Protein AF-A0A1E5W4N5-F1 (afdb_monomer_lite)

Secondary structure (DSSP, 8-state):
---GGG--HHHHTT-----HHHHHHHHHHHHHHHHHSS-S---SSHHHHHHHHHHHHHHHHHHTTHHHHHSGGGTT-----HHHHHHHHHHHS--TTSS-HHHHHHHHHHHHHHHTTS------------PPP-------

pLDDT: mean 70.31, std 17.08, range [33.72, 89.31]

Organism: NCBI:txid888268

Sequence (140 aa):
MGTLLYRSPEQLVGRRDYRPGVDIWALGCVMAELLTGQFMFDEETEDDMLTKVMDLRHAVSEKGLQAFDEWPTFQGLPELSPGAREVLARLLAIQPQALPSIILARRWGELKHGRQGGRWRAGRRASSSTARPVLEQRRW

InterPro domains:
  IPR000719 Protein kinase domain [PF00069] (2-101)
  IPR000719 Protein kinase domain [PS50011] (1-116)
  IPR011009 Protein kinase-like domain superfamily [SSF56112] (2-102)
  IPR050108 Cyclin-dependent kinase [PTHR24056] (2-97)

Radius of gyration: 17.84 Å; chains: 1; bounding box: 64×38×36 Å

Structure (mmCIF, N/CA/C/O backbone):
data_AF-A0A1E5W4N5-F1
#
_entry.id   AF-A0A1E5W4N5-F1
#
loop_
_atom_site.group_PDB
_atom_site.id
_atom_site.type_symbol
_atom_site.label_atom_id
_atom_site.label_alt_id
_atom_site.label_comp_id
_atom_site.label_asym_id
_atom_site.label_entity_id
_atom_site.label_seq_id
_atom_site.pdbx_PDB_ins_code
_atom_site.Cartn_x
_atom_site.Cartn_y
_atom_site.Cartn_z
_atom_site.occupancy
_atom_site.B_iso_or_equiv
_atom_site.auth_seq_id
_atom_site.auth_comp_id
_atom_site.auth_asym_id
_atom_site.auth_atom_id
_atom_site.pdbx_PDB_model_num
ATOM 1 N N . MET A 1 1 ? -1.902 1.233 -21.739 1.00 38.59 1 MET A N 1
ATOM 2 C CA . MET A 1 1 ? -2.939 1.923 -20.948 1.00 38.59 1 MET A CA 1
ATOM 3 C C . MET A 1 1 ? -3.350 0.989 -19.828 1.00 38.59 1 MET A C 1
ATOM 5 O O . MET A 1 1 ? -3.922 -0.052 -20.105 1.00 38.59 1 MET A O 1
ATOM 9 N N . GLY A 1 2 ? -2.947 1.293 -18.601 1.00 53.31 2 GLY A N 1
ATOM 10 C CA . GLY A 1 2 ? -3.283 0.524 -17.406 1.00 53.31 2 GLY A CA 1
ATOM 11 C C . GLY A 1 2 ? -3.063 1.430 -16.206 1.00 53.31 2 GLY A C 1
ATOM 12 O O . GLY A 1 2 ? -2.025 2.095 -16.151 1.00 53.31 2 GLY A O 1
ATOM 13 N N . THR A 1 3 ? -4.056 1.508 -15.324 1.00 68.81 3 THR A N 1
ATOM 14 C CA . THR A 1 3 ? -4.105 2.427 -14.182 1.00 68.81 3 THR A CA 1
ATOM 15 C C . THR A 1 3 ? -2.877 2.228 -13.295 1.00 68.81 3 THR A C 1
ATOM 17 O O . THR A 1 3 ? -2.700 1.167 -12.700 1.00 68.81 3 THR A O 1
ATOM 20 N N . LEU A 1 4 ? -1.997 3.233 -13.253 1.00 81.31 4 LEU A N 1
ATOM 21 C CA . LEU A 1 4 ? -0.709 3.190 -12.549 1.00 81.31 4 LEU A CA 1
ATOM 22 C C . LEU A 1 4 ? -0.866 2.885 -11.048 1.00 81.31 4 LEU A C 1
ATOM 24 O O . LEU A 1 4 ? -0.017 2.221 -10.459 1.00 81.31 4 LEU A O 1
ATOM 28 N N . LEU A 1 5 ? -1.993 3.311 -10.478 1.00 83.69 5 LEU A N 1
ATOM 29 C CA . LEU A 1 5 ? -2.301 3.338 -9.047 1.00 83.69 5 LEU A CA 1
ATOM 30 C C . LEU A 1 5 ? -2.325 1.956 -8.372 1.00 83.69 5 LEU A C 1
ATOM 32 O O . LEU A 1 5 ? -2.162 1.861 -7.160 1.00 83.69 5 LEU A O 1
ATOM 36 N N . TYR A 1 6 ? -2.496 0.882 -9.147 1.00 85.62 6 TYR A N 1
ATOM 37 C CA . TYR A 1 6 ? -2.560 -0.492 -8.631 1.00 85.62 6 TYR A CA 1
ATOM 38 C C . TYR A 1 6 ? -1.326 -1.327 -8.986 1.00 85.62 6 TYR A C 1
ATOM 40 O O . TYR A 1 6 ? -1.289 -2.521 -8.690 1.00 85.62 6 TYR A O 1
ATOM 48 N N . ARG A 1 7 ? -0.316 -0.732 -9.639 1.00 85.75 7 ARG A N 1
ATOM 49 C CA . ARG A 1 7 ? 0.893 -1.473 -10.008 1.00 85.75 7 ARG A CA 1
ATOM 50 C C . ARG A 1 7 ? 1.725 -1.794 -8.785 1.00 85.75 7 ARG A C 1
ATOM 52 O O . ARG A 1 7 ? 1.990 -0.930 -7.949 1.00 85.75 7 ARG A O 1
ATOM 59 N N . SER A 1 8 ? 2.184 -3.033 -8.737 1.00 85.19 8 SER A N 1
ATOM 60 C CA . SER A 1 8 ? 3.082 -3.486 -7.692 1.00 85.19 8 SER A CA 1
ATOM 61 C C . SER A 1 8 ? 4.491 -2.899 -7.865 1.00 85.19 8 SER A C 1
ATOM 63 O O . SER A 1 8 ? 4.893 -2.534 -8.977 1.00 85.19 8 SER A O 1
ATOM 65 N N . PRO A 1 9 ? 5.279 -2.791 -6.782 1.00 82.00 9 PRO A N 1
ATOM 66 C CA . PRO A 1 9 ? 6.637 -2.250 -6.836 1.00 82.00 9 PRO A CA 1
ATOM 67 C C . PRO A 1 9 ? 7.535 -2.972 -7.844 1.00 82.00 9 PRO A C 1
ATOM 69 O O . PRO A 1 9 ? 8.346 -2.336 -8.510 1.00 82.00 9 PRO A O 1
ATOM 72 N N . GLU A 1 10 ? 7.390 -4.283 -8.018 1.00 79.62 10 GLU A N 1
ATOM 73 C CA . GLU A 1 10 ? 8.126 -5.036 -9.032 1.00 79.62 10 GLU A CA 1
ATOM 74 C C . GLU A 1 10 ? 7.736 -4.640 -10.464 1.00 79.62 10 GLU A C 1
ATOM 76 O O . GLU A 1 10 ? 8.622 -4.493 -11.312 1.00 79.62 10 GLU A O 1
ATOM 81 N N . GLN A 1 11 ? 6.450 -4.376 -10.726 1.00 82.88 11 GLN A N 1
ATOM 82 C CA . GLN A 1 11 ? 5.992 -3.862 -12.019 1.00 82.88 11 GLN A CA 1
ATOM 83 C C . GLN A 1 11 ? 6.533 -2.452 -12.279 1.00 82.88 11 GLN A C 1
ATOM 85 O O . GLN A 1 11 ? 6.961 -2.164 -13.396 1.00 82.88 11 GLN A O 1
ATOM 90 N N . LEU A 1 12 ? 6.577 -1.595 -11.252 1.00 82.12 12 LEU A N 1
ATOM 91 C CA . LEU A 1 12 ? 7.156 -0.245 -11.336 1.00 82.12 12 LEU A CA 1
ATOM 92 C C . LEU A 1 12 ? 8.668 -0.285 -11.605 1.00 82.12 12 LEU A C 1
ATOM 94 O O . LEU A 1 12 ? 9.201 0.564 -12.316 1.00 82.12 12 LEU A O 1
ATOM 98 N N . VAL A 1 13 ? 9.364 -1.312 -11.107 1.00 79.50 13 VAL A N 1
ATOM 99 C CA . VAL A 1 13 ? 10.790 -1.554 -11.384 1.00 79.50 13 VAL A CA 1
ATOM 100 C C . VAL A 1 13 ? 11.036 -2.087 -12.812 1.00 79.50 13 VAL A C 1
ATOM 102 O O . VAL A 1 13 ? 12.178 -2.108 -13.267 1.00 79.50 13 VAL A O 1
ATOM 105 N N . GLY A 1 14 ? 9.984 -2.436 -13.560 1.00 77.19 14 GLY A N 1
ATOM 106 C CA . GLY A 1 14 ? 10.065 -2.894 -14.953 1.00 77.19 14 GLY A CA 1
ATOM 107 C C . GLY A 1 14 ? 10.125 -4.414 -15.109 1.00 77.19 14 GLY A C 1
ATOM 108 O O . GLY A 1 14 ? 10.406 -4.919 -16.200 1.00 77.19 14 GLY A O 1
ATOM 109 N N . ARG A 1 15 ? 9.856 -5.167 -14.037 1.00 74.06 15 ARG A N 1
ATOM 110 C CA . ARG A 1 15 ? 9.732 -6.620 -14.115 1.00 74.06 15 ARG A CA 1
ATOM 111 C C . ARG A 1 15 ? 8.426 -7.018 -14.790 1.00 74.06 15 ARG A C 1
ATOM 113 O O . ARG A 1 15 ? 7.373 -6.440 -14.540 1.00 74.06 15 ARG A O 1
ATOM 120 N N . ARG A 1 16 ? 8.514 -8.032 -15.649 1.00 69.00 16 ARG A N 1
ATOM 121 C CA . ARG A 1 16 ? 7.368 -8.611 -16.365 1.00 69.00 16 ARG A CA 1
ATOM 122 C C . ARG A 1 16 ? 6.994 -9.999 -15.853 1.00 69.00 16 ARG A C 1
ATOM 124 O O . ARG A 1 16 ? 6.053 -10.590 -16.374 1.00 69.00 16 ARG A O 1
ATOM 131 N N . ASP A 1 17 ? 7.720 -10.531 -14.868 1.00 70.12 17 ASP A N 1
ATOM 132 C CA . ASP A 1 17 ? 7.360 -11.793 -14.236 1.00 70.12 17 ASP A CA 1
ATOM 133 C C . ASP A 1 17 ? 6.129 -11.600 -13.352 1.00 70.12 17 ASP A C 1
ATOM 135 O O . ASP A 1 17 ? 6.194 -11.037 -12.262 1.00 70.12 17 ASP A O 1
ATOM 139 N N . TYR A 1 18 ? 4.987 -12.067 -13.857 1.00 67.56 18 TYR A N 1
ATOM 140 C CA . TYR A 1 18 ? 3.747 -12.085 -13.102 1.00 67.56 18 TYR A CA 1
ATOM 141 C C . TYR A 1 18 ? 3.864 -13.099 -11.968 1.00 67.56 18 TYR A C 1
ATOM 143 O O . TYR A 1 18 ? 4.192 -14.268 -12.186 1.00 67.56 18 TYR A O 1
ATOM 151 N N . ARG A 1 19 ? 3.609 -12.646 -10.746 1.00 76.12 19 ARG A N 1
ATOM 152 C CA . ARG A 1 19 ? 3.613 -13.475 -9.542 1.00 76.12 19 ARG A CA 1
ATOM 153 C C . ARG A 1 19 ? 2.330 -13.210 -8.762 1.00 76.12 19 ARG A C 1
ATOM 155 O O . ARG A 1 19 ? 1.842 -12.085 -8.818 1.00 76.12 19 ARG A O 1
ATOM 162 N N . PRO A 1 20 ? 1.847 -14.169 -7.951 1.00 78.88 20 PRO A N 1
ATOM 163 C CA . PRO A 1 20 ? 0.667 -13.957 -7.107 1.00 78.88 20 PRO A CA 1
ATOM 164 C C . PRO A 1 20 ? 0.758 -12.717 -6.199 1.00 78.88 20 PRO A C 1
ATOM 166 O O . PRO A 1 20 ? -0.256 -12.141 -5.827 1.00 78.88 20 PRO A O 1
ATOM 169 N N . GLY A 1 21 ? 1.976 -12.273 -5.860 1.00 78.31 21 GLY A N 1
ATOM 170 C CA . GLY A 1 21 ? 2.206 -11.046 -5.091 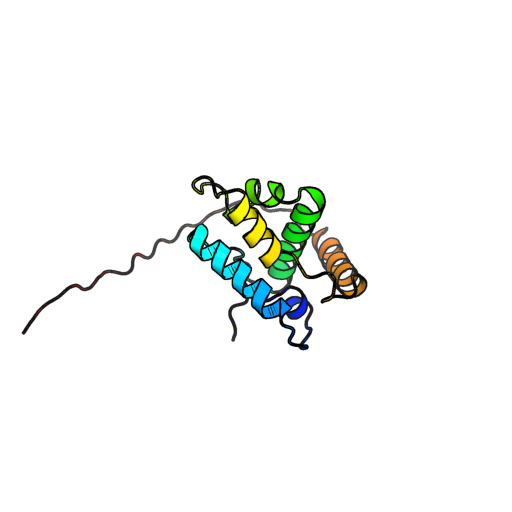1.00 78.31 21 GLY A CA 1
ATOM 171 C C . GLY A 1 21 ? 1.706 -9.766 -5.772 1.00 78.31 21 GLY A C 1
ATOM 172 O O . GLY A 1 21 ? 1.295 -8.849 -5.068 1.00 78.31 21 GLY A O 1
ATOM 173 N N . VAL A 1 22 ? 1.673 -9.728 -7.110 1.00 83.19 22 VAL A N 1
ATOM 174 C CA . VAL A 1 22 ? 1.156 -8.588 -7.885 1.00 83.19 22 VAL A CA 1
ATOM 175 C C . VAL A 1 22 ? -0.336 -8.391 -7.601 1.00 83.19 22 VAL A C 1
ATOM 177 O O . VAL A 1 22 ? -0.771 -7.279 -7.309 1.00 83.19 22 VAL A O 1
ATOM 180 N N . ASP A 1 23 ? -1.107 -9.483 -7.619 1.00 85.31 23 ASP A N 1
ATOM 181 C CA . ASP A 1 23 ? -2.548 -9.463 -7.343 1.00 85.31 23 ASP A CA 1
ATOM 182 C C . ASP A 1 23 ? -2.842 -9.111 -5.883 1.00 85.31 23 ASP A C 1
ATOM 184 O O . ASP A 1 23 ? -3.766 -8.354 -5.599 1.00 85.31 23 ASP A O 1
ATOM 188 N N . ILE A 1 24 ? -2.038 -9.631 -4.948 1.00 85.62 24 ILE A N 1
ATOM 189 C CA . ILE A 1 24 ? -2.171 -9.344 -3.511 1.00 85.62 24 ILE A CA 1
ATOM 190 C C . ILE A 1 24 ? -1.939 -7.854 -3.231 1.00 85.62 24 ILE A C 1
ATOM 192 O O . ILE A 1 24 ? -2.699 -7.247 -2.476 1.00 85.62 24 ILE A O 1
ATOM 196 N N . TRP A 1 25 ? -0.935 -7.257 -3.878 1.00 86.81 25 TRP A N 1
ATOM 197 C CA . TRP A 1 25 ? -0.667 -5.825 -3.787 1.00 86.81 25 TRP A CA 1
ATOM 198 C C . TRP A 1 25 ? -1.832 -4.992 -4.332 1.00 86.81 25 TRP A C 1
ATOM 200 O O . TRP A 1 25 ? -2.322 -4.082 -3.656 1.00 86.81 25 TRP A O 1
ATOM 210 N N . ALA A 1 26 ? -2.297 -5.316 -5.543 1.00 87.50 26 ALA A N 1
ATOM 211 C CA . ALA A 1 26 ? -3.413 -4.617 -6.171 1.00 87.50 26 ALA A CA 1
ATOM 212 C C . ALA A 1 26 ? -4.683 -4.719 -5.311 1.00 87.50 26 ALA A C 1
ATOM 214 O O . ALA A 1 26 ? -5.368 -3.720 -5.092 1.00 87.50 26 ALA A O 1
ATOM 215 N N . LEU A 1 27 ? -4.947 -5.899 -4.743 1.00 88.50 27 LEU A N 1
ATOM 216 C CA . LEU A 1 27 ? -6.040 -6.125 -3.805 1.00 88.50 27 LEU A CA 1
ATOM 217 C C . LEU A 1 27 ? -5.900 -5.263 -2.542 1.00 88.50 27 LEU A C 1
ATOM 219 O O . LEU A 1 27 ? -6.884 -4.671 -2.111 1.00 88.50 27 LEU A O 1
ATOM 223 N N . GLY A 1 28 ? -4.699 -5.145 -1.969 1.00 88.50 28 GLY A N 1
ATOM 224 C CA . GLY A 1 28 ? -4.438 -4.262 -0.828 1.00 88.50 28 GLY A CA 1
ATOM 225 C C . GLY A 1 28 ? -4.744 -2.793 -1.133 1.00 88.50 28 GLY A C 1
ATOM 226 O O . GLY A 1 28 ? -5.364 -2.113 -0.317 1.00 88.50 28 GLY A O 1
ATOM 227 N N . CYS A 1 29 ? -4.381 -2.320 -2.328 1.00 88.25 29 CYS A N 1
ATOM 228 C CA . CYS A 1 29 ? -4.690 -0.961 -2.778 1.00 88.25 29 CYS A CA 1
ATOM 229 C C . CYS A 1 29 ? -6.203 -0.739 -2.928 1.00 88.25 29 CYS A C 1
ATOM 231 O O . CYS A 1 29 ? -6.719 0.271 -2.455 1.00 88.25 29 CYS A O 1
ATOM 233 N N . VAL A 1 30 ? -6.922 -1.701 -3.518 1.00 89.31 30 VAL A N 1
ATOM 234 C CA . VAL A 1 30 ? -8.389 -1.650 -3.643 1.00 89.31 30 VAL A CA 1
ATOM 235 C C . VAL A 1 30 ? -9.061 -1.685 -2.271 1.00 89.31 30 VAL A C 1
ATOM 237 O O . VAL A 1 30 ? -9.981 -0.915 -2.024 1.00 89.31 30 VAL A O 1
ATOM 240 N N . MET A 1 31 ? -8.607 -2.538 -1.349 1.00 87.81 31 MET A N 1
ATOM 241 C CA . MET A 1 31 ? -9.159 -2.573 0.008 1.00 87.81 31 MET A CA 1
ATOM 242 C C . MET A 1 31 ? -8.938 -1.253 0.746 1.00 87.81 31 MET A C 1
ATOM 244 O O . MET A 1 31 ? -9.856 -0.776 1.407 1.00 87.81 31 MET A O 1
ATOM 248 N N . ALA A 1 32 ? -7.754 -0.646 0.618 1.00 85.25 32 ALA A N 1
ATOM 249 C CA . ALA A 1 32 ? -7.489 0.671 1.187 1.00 85.25 32 ALA A CA 1
ATOM 250 C C . ALA A 1 32 ? -8.462 1.717 0.626 1.00 85.25 32 ALA A C 1
ATOM 252 O O . ALA A 1 32 ? -9.083 2.431 1.403 1.00 85.25 32 ALA A O 1
ATOM 253 N N . GLU A 1 33 ? -8.660 1.742 -0.693 1.00 87.81 33 GLU A N 1
ATOM 254 C CA . GLU A 1 33 ? -9.586 2.661 -1.362 1.00 87.81 33 GLU A CA 1
ATOM 255 C C . GLU A 1 33 ? -11.046 2.448 -0.944 1.00 87.81 33 GLU A C 1
ATOM 257 O O . GLU A 1 33 ? -11.772 3.412 -0.720 1.00 87.81 33 GLU A O 1
ATOM 262 N N . LEU A 1 34 ? -11.484 1.199 -0.778 1.00 86.88 34 LEU A N 1
ATOM 263 C CA . LEU A 1 34 ? -12.835 0.891 -0.303 1.00 86.88 34 LEU A CA 1
ATOM 264 C C . LEU A 1 34 ? -13.066 1.356 1.137 1.00 86.88 34 LEU A C 1
ATOM 266 O O . LEU A 1 34 ? -14.182 1.736 1.486 1.00 86.88 34 LEU A O 1
ATOM 270 N N . LEU A 1 35 ? -12.027 1.312 1.972 1.00 82.19 35 LEU A N 1
ATOM 271 C CA . LEU A 1 35 ? -12.104 1.767 3.355 1.00 82.19 35 LEU A CA 1
ATOM 272 C C . LEU A 1 35 ? -12.102 3.294 3.440 1.00 82.19 35 LEU A C 1
ATOM 274 O O . LEU A 1 35 ? -12.896 3.846 4.191 1.00 82.19 35 LEU A O 1
ATOM 278 N N . THR A 1 36 ? -11.236 3.962 2.674 1.00 82.25 36 THR A N 1
ATOM 279 C CA . THR A 1 36 ? -10.987 5.416 2.729 1.0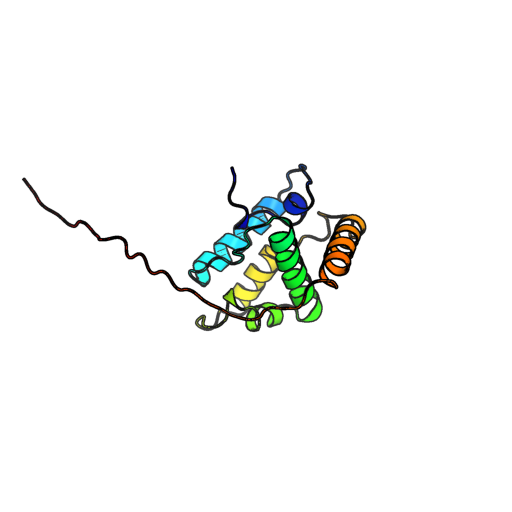0 82.25 36 THR A CA 1
ATOM 280 C C . THR A 1 36 ? -11.909 6.232 1.827 1.00 82.25 36 THR A C 1
ATOM 282 O O . THR A 1 36 ? -12.095 7.426 2.055 1.00 82.25 36 THR A O 1
ATOM 285 N N . GLY A 1 37 ? -12.468 5.618 0.783 1.00 84.06 37 GLY A N 1
ATOM 286 C CA . GLY A 1 37 ? -13.119 6.320 -0.322 1.00 84.06 37 GLY A CA 1
ATOM 287 C C . GLY A 1 37 ? -12.154 7.174 -1.155 1.00 84.06 37 GLY A C 1
ATOM 288 O O . GLY A 1 37 ? -12.607 8.012 -1.935 1.00 84.06 37 GLY A O 1
ATOM 289 N N . GLN A 1 38 ? -10.839 7.012 -0.968 1.00 83.38 38 GLN A N 1
ATOM 290 C CA . GLN A 1 38 ? -9.790 7.780 -1.637 1.00 83.38 38 GLN A CA 1
ATOM 291 C C . GLN A 1 38 ? -8.701 6.855 -2.175 1.00 83.38 38 GLN A C 1
ATOM 293 O O . GLN A 1 38 ? -8.373 5.839 -1.562 1.00 83.38 38 GLN A O 1
ATOM 298 N N . PHE A 1 39 ? -8.082 7.231 -3.293 1.00 85.19 39 PHE A N 1
ATOM 299 C CA . PHE A 1 39 ? -6.970 6.460 -3.836 1.00 85.19 39 PHE A CA 1
ATOM 300 C C . PHE A 1 39 ? -5.816 6.360 -2.829 1.00 85.19 39 PHE A C 1
ATOM 302 O O . PHE A 1 39 ? -5.386 7.354 -2.244 1.00 85.19 39 PHE A O 1
ATOM 309 N N . MET A 1 40 ? -5.302 5.140 -2.639 1.00 83.62 40 MET A N 1
ATOM 310 C CA . MET A 1 40 ? -4.159 4.874 -1.755 1.00 83.62 40 MET A CA 1
ATOM 311 C C . MET A 1 40 ? -2.898 5.611 -2.218 1.00 83.62 40 MET A C 1
ATOM 313 O O . MET A 1 40 ? -2.147 6.154 -1.405 1.00 83.62 40 MET A O 1
ATOM 317 N N . PHE A 1 41 ? -2.703 5.639 -3.532 1.00 86.50 41 PHE A N 1
ATOM 318 C CA . PHE A 1 41 ? -1.657 6.370 -4.223 1.00 86.50 41 PHE A CA 1
ATOM 319 C C . PHE A 1 41 ? -2.304 7.103 -5.394 1.00 86.50 41 PHE A C 1
ATOM 321 O O . PHE A 1 41 ? -3.150 6.521 -6.068 1.00 86.50 41 PHE A O 1
ATOM 328 N N . ASP A 1 42 ? -1.903 8.348 -5.630 1.00 85.06 42 ASP A N 1
ATOM 329 C CA . ASP A 1 42 ? -2.414 9.199 -6.711 1.00 85.06 42 ASP A CA 1
ATOM 330 C C . ASP A 1 42 ? -1.246 9.975 -7.326 1.00 85.06 42 ASP A C 1
ATOM 332 O O . ASP A 1 42 ? -1.137 11.193 -7.218 1.00 85.06 42 ASP A O 1
ATOM 336 N N . GLU A 1 43 ? -0.281 9.223 -7.856 1.00 88.38 43 GLU A N 1
ATOM 337 C CA . GLU A 1 43 ? 0.937 9.776 -8.443 1.00 88.38 43 GLU A CA 1
ATOM 338 C C . GLU A 1 43 ? 0.851 9.726 -9.973 1.00 88.38 43 GLU A C 1
ATOM 340 O O . GLU A 1 43 ? 0.366 8.751 -10.550 1.00 88.38 43 GLU A O 1
ATOM 345 N N . GLU A 1 44 ? 1.340 10.772 -10.643 1.00 84.12 44 GLU A N 1
ATOM 346 C CA . GLU A 1 44 ? 1.253 10.899 -12.106 1.00 84.12 44 GLU A CA 1
ATOM 347 C C . GLU A 1 44 ? 2.347 10.108 -12.841 1.00 84.12 44 GLU A C 1
ATOM 349 O O . GLU A 1 44 ? 2.164 9.713 -13.997 1.00 84.12 44 GLU A O 1
ATOM 354 N N . THR A 1 45 ? 3.490 9.861 -12.186 1.00 87.38 45 THR A N 1
ATOM 355 C CA . THR A 1 45 ? 4.659 9.209 -12.794 1.00 87.38 45 THR A CA 1
ATOM 356 C C . THR A 1 45 ? 4.997 7.876 -12.127 1.00 87.38 45 THR A C 1
ATOM 358 O O . THR A 1 45 ? 4.773 7.673 -10.933 1.00 87.38 45 THR A O 1
ATOM 361 N N . GLU A 1 46 ? 5.576 6.944 -12.894 1.00 86.12 46 GLU A N 1
ATOM 362 C CA . GLU A 1 46 ? 6.026 5.642 -12.371 1.00 86.12 46 GLU A CA 1
ATOM 363 C C . GLU A 1 46 ? 7.080 5.784 -11.263 1.00 86.12 46 GLU A C 1
ATOM 365 O O . GLU A 1 46 ? 7.101 4.983 -10.328 1.00 86.12 46 GLU A O 1
ATOM 370 N N . ASP A 1 47 ? 7.933 6.805 -11.348 1.00 85.38 47 ASP A N 1
ATOM 371 C CA . ASP A 1 47 ? 8.994 7.059 -10.373 1.00 85.38 47 ASP A CA 1
ATOM 372 C C . ASP A 1 47 ? 8.457 7.670 -9.072 1.00 85.38 47 ASP A C 1
ATOM 374 O O . ASP A 1 47 ? 8.910 7.303 -7.980 1.00 85.38 47 ASP A O 1
ATOM 378 N N . ASP A 1 48 ? 7.459 8.552 -9.159 1.00 87.31 48 ASP A N 1
ATOM 379 C CA . ASP A 1 48 ? 6.769 9.092 -7.983 1.00 87.31 48 ASP A CA 1
ATOM 380 C C . ASP A 1 48 ? 5.948 8.004 -7.289 1.00 87.31 48 ASP A C 1
ATOM 382 O O . ASP A 1 48 ? 6.045 7.832 -6.071 1.00 87.31 48 ASP A O 1
ATOM 386 N N . MET A 1 49 ? 5.254 7.175 -8.073 1.00 87.19 49 MET A N 1
ATOM 387 C CA . MET A 1 49 ? 4.549 5.996 -7.578 1.00 87.19 49 MET A CA 1
ATOM 388 C C . MET A 1 49 ? 5.509 5.042 -6.857 1.00 87.19 49 MET A C 1
ATOM 390 O O . MET A 1 49 ? 5.268 4.659 -5.711 1.00 87.19 49 MET A O 1
ATOM 394 N N . LEU A 1 50 ? 6.646 4.703 -7.481 1.00 86.12 50 LEU A N 1
ATOM 395 C CA . LEU A 1 50 ? 7.667 3.856 -6.862 1.00 86.12 50 LEU A CA 1
ATOM 396 C C . LEU A 1 50 ? 8.174 4.477 -5.560 1.00 86.12 50 LEU A C 1
ATOM 398 O O . LEU A 1 50 ? 8.386 3.767 -4.580 1.00 86.12 50 LEU A O 1
ATOM 402 N N . THR A 1 51 ? 8.323 5.799 -5.523 1.00 86.50 51 THR A N 1
ATOM 403 C CA . THR A 1 51 ? 8.744 6.500 -4.314 1.00 86.50 51 THR A CA 1
ATOM 404 C C . THR A 1 51 ? 7.741 6.348 -3.188 1.00 86.50 51 THR A C 1
ATOM 406 O O . THR A 1 51 ? 8.126 5.953 -2.090 1.00 86.50 51 THR A O 1
ATOM 409 N N . LYS A 1 52 ? 6.457 6.596 -3.448 1.00 86.56 52 LYS A N 1
ATOM 410 C CA . LYS A 1 52 ? 5.416 6.452 -2.426 1.00 86.56 52 LYS A CA 1
ATOM 411 C C . LYS A 1 52 ? 5.296 5.039 -1.895 1.00 86.56 52 LYS A C 1
ATOM 413 O O . LYS A 1 52 ? 5.166 4.849 -0.687 1.00 86.56 52 LYS A O 1
ATOM 418 N N . VAL A 1 53 ? 5.383 4.054 -2.781 1.00 86.38 53 VAL A N 1
ATOM 419 C CA . VAL A 1 53 ? 5.372 2.641 -2.401 1.00 86.38 53 VAL A CA 1
ATOM 420 C C . VAL A 1 53 ? 6.562 2.305 -1.497 1.00 86.38 53 VAL A C 1
ATOM 422 O O . VAL A 1 53 ? 6.416 1.581 -0.510 1.00 86.38 53 VAL A O 1
ATOM 425 N N . MET A 1 54 ? 7.735 2.864 -1.791 1.00 83.69 54 MET A N 1
ATOM 426 C CA . MET A 1 54 ? 8.944 2.666 -0.991 1.00 83.69 54 MET A CA 1
ATOM 427 C C . MET A 1 54 ? 8.893 3.379 0.359 1.00 83.69 54 MET A C 1
ATOM 429 O O . MET A 1 54 ? 9.315 2.798 1.359 1.00 83.69 54 MET A O 1
ATOM 433 N N . ASP A 1 55 ? 8.338 4.587 0.409 1.00 85.56 55 ASP A N 1
ATOM 434 C CA . ASP A 1 55 ? 8.118 5.321 1.655 1.00 85.56 55 ASP A CA 1
ATOM 435 C C . ASP A 1 55 ? 7.139 4.568 2.567 1.00 85.56 55 ASP A C 1
ATOM 437 O O . ASP A 1 55 ? 7.425 4.390 3.752 1.00 85.56 55 ASP A O 1
ATOM 441 N N . LEU A 1 56 ? 6.036 4.038 2.017 1.00 84.31 56 LEU A N 1
ATOM 442 C CA . LEU A 1 56 ? 5.100 3.197 2.768 1.00 84.31 56 LEU A CA 1
ATOM 443 C C . LEU A 1 56 ? 5.801 1.953 3.315 1.00 84.31 56 LEU A C 1
ATOM 445 O O . LEU A 1 56 ? 5.672 1.631 4.493 1.00 84.31 56 LEU A O 1
ATOM 449 N N . ARG A 1 57 ? 6.580 1.261 2.477 1.00 80.19 57 ARG A N 1
ATOM 450 C CA . ARG A 1 57 ? 7.336 0.077 2.899 1.00 80.19 57 ARG A CA 1
ATOM 451 C C . ARG A 1 57 ? 8.278 0.400 4.053 1.00 80.19 57 ARG A C 1
ATOM 453 O O . ARG A 1 57 ? 8.374 -0.379 4.999 1.00 80.19 57 ARG A O 1
ATOM 460 N N . HIS A 1 58 ? 9.005 1.506 3.950 1.00 80.81 58 HIS A N 1
ATOM 461 C CA . HIS A 1 58 ? 9.940 1.924 4.982 1.00 80.81 58 HIS A CA 1
ATOM 462 C C . HIS A 1 58 ? 9.202 2.237 6.286 1.00 80.81 58 HIS A C 1
ATOM 464 O O . HIS A 1 58 ? 9.568 1.688 7.322 1.00 80.81 58 HIS A O 1
ATOM 470 N N . ALA A 1 59 ? 8.100 2.987 6.214 1.00 82.62 59 ALA A N 1
ATOM 471 C CA . ALA A 1 59 ? 7.259 3.288 7.366 1.00 82.62 59 ALA A CA 1
ATOM 472 C C . ALA A 1 59 ? 6.715 2.012 8.032 1.00 82.62 59 ALA A C 1
ATOM 474 O O . ALA A 1 59 ? 6.837 1.859 9.244 1.00 82.62 59 ALA A O 1
ATOM 475 N N . VAL A 1 60 ? 6.189 1.056 7.256 1.00 79.19 60 VAL A N 1
ATOM 476 C CA . VAL A 1 60 ? 5.701 -0.237 7.772 1.00 79.19 60 VAL A CA 1
ATOM 477 C C . VAL A 1 60 ? 6.841 -1.072 8.366 1.00 79.19 60 VAL A C 1
ATOM 479 O O . VAL A 1 60 ? 6.646 -1.752 9.368 1.00 79.19 60 VAL A O 1
ATOM 482 N N . SER A 1 61 ? 8.045 -1.014 7.793 1.00 78.31 61 SER A N 1
ATOM 483 C CA . SER A 1 61 ? 9.213 -1.725 8.326 1.00 78.31 61 SER A CA 1
ATOM 484 C C . SER A 1 61 ? 9.726 -1.134 9.641 1.00 78.31 61 SER A C 1
ATOM 486 O O . SER A 1 61 ? 10.250 -1.886 10.458 1.00 78.31 61 SER A O 1
ATOM 488 N N . GLU A 1 62 ? 9.629 0.183 9.831 1.00 80.88 62 GLU A N 1
ATOM 489 C CA . GLU A 1 62 ? 10.105 0.866 11.041 1.00 80.88 62 GLU A CA 1
ATOM 490 C C . GLU A 1 62 ? 9.057 0.884 12.158 1.00 80.88 62 GLU A C 1
ATOM 492 O O . GLU A 1 62 ? 9.385 0.657 13.320 1.00 80.88 62 GLU A O 1
ATOM 497 N N . LYS A 1 63 ? 7.796 1.153 11.808 1.00 80.62 63 LYS A N 1
ATOM 498 C CA . LYS A 1 63 ? 6.702 1.422 12.756 1.00 80.62 63 LYS A CA 1
ATOM 499 C C . LYS A 1 63 ? 5.643 0.319 12.797 1.00 80.62 63 LYS A C 1
ATOM 501 O O . LYS A 1 63 ? 4.706 0.381 13.594 1.00 80.62 63 LYS A O 1
ATOM 506 N N . GLY A 1 64 ? 5.750 -0.696 11.940 1.00 78.06 64 GLY A N 1
ATOM 507 C CA . GLY A 1 64 ? 4.755 -1.761 11.848 1.00 78.06 64 GLY A CA 1
ATOM 508 C C . GLY A 1 64 ? 3.377 -1.216 11.470 1.00 78.06 64 GLY A C 1
ATOM 509 O O . GLY A 1 64 ? 3.237 -0.422 10.542 1.00 78.06 64 GLY A O 1
ATOM 510 N N . LEU A 1 65 ? 2.347 -1.627 12.215 1.00 75.38 65 LEU A N 1
ATOM 511 C CA . LEU A 1 65 ? 0.962 -1.206 11.973 1.00 75.38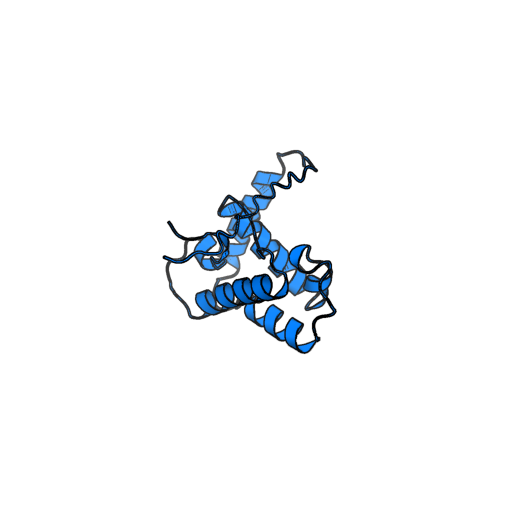 65 LEU A CA 1
ATOM 512 C C . LEU A 1 65 ? 0.720 0.286 12.253 1.00 75.38 65 LEU A C 1
ATOM 514 O O . LEU A 1 65 ? -0.184 0.864 11.657 1.00 75.38 65 LEU A O 1
ATOM 518 N N . GLN A 1 66 ? 1.546 0.925 13.091 1.00 78.50 66 GLN A N 1
ATOM 519 C CA . GLN A 1 66 ? 1.421 2.358 13.400 1.00 78.50 66 GLN A CA 1
ATOM 520 C C . GLN A 1 66 ? 1.730 3.242 12.184 1.00 78.50 66 GLN A C 1
ATOM 522 O O . GLN A 1 66 ? 1.293 4.387 12.121 1.00 78.50 66 GLN A O 1
ATOM 527 N N . ALA A 1 67 ? 2.434 2.705 11.180 1.00 79.94 67 ALA A N 1
ATOM 528 C CA . ALA A 1 67 ? 2.672 3.400 9.919 1.00 79.94 67 ALA A CA 1
ATOM 529 C C . ALA A 1 67 ? 1.368 3.825 9.229 1.00 79.94 67 ALA A C 1
ATOM 531 O O . ALA A 1 67 ? 1.331 4.870 8.587 1.00 79.94 67 ALA A O 1
ATOM 532 N N . PHE A 1 68 ? 0.305 3.027 9.374 1.00 76.69 68 PHE A N 1
ATOM 533 C CA . PHE A 1 68 ? -0.997 3.309 8.777 1.00 76.69 68 PHE A CA 1
ATOM 534 C C . PHE A 1 68 ? -1.733 4.441 9.493 1.00 76.69 68 PHE A C 1
ATOM 536 O O . PHE A 1 68 ? -2.422 5.203 8.827 1.00 76.69 68 PHE A O 1
ATOM 543 N N . ASP A 1 69 ? -1.542 4.600 10.805 1.00 76.12 69 ASP A N 1
ATOM 544 C CA . ASP A 1 69 ? -2.189 5.664 11.582 1.00 76.12 69 ASP A CA 1
ATOM 545 C C . ASP A 1 69 ? -1.650 7.054 11.184 1.00 76.12 69 ASP A C 1
ATOM 547 O O . ASP A 1 69 ? -2.378 8.045 11.164 1.00 76.12 69 ASP A O 1
ATOM 551 N N . GLU A 1 70 ? -0.368 7.128 10.823 1.00 78.19 70 GLU A N 1
ATOM 552 C CA . GLU A 1 70 ? 0.269 8.364 10.363 1.00 78.19 70 GLU A CA 1
ATOM 553 C C . GLU A 1 70 ? 0.071 8.625 8.862 1.00 78.19 70 GLU A C 1
ATOM 555 O O . GLU A 1 70 ? 0.284 9.748 8.391 1.00 78.19 70 GLU A O 1
ATOM 560 N N . TRP A 1 71 ? -0.325 7.608 8.092 1.00 82.25 71 TRP A N 1
ATOM 561 C CA . TRP A 1 71 ? -0.372 7.705 6.639 1.00 82.25 71 TRP A CA 1
ATOM 562 C C . TRP A 1 71 ? -1.570 8.545 6.166 1.00 82.25 71 TRP A C 1
ATOM 564 O O . TRP A 1 71 ? -2.702 8.260 6.561 1.00 82.25 71 TRP A O 1
ATOM 574 N N . PRO A 1 72 ? -1.368 9.543 5.280 1.00 81.69 72 PRO A N 1
ATOM 575 C CA . PRO A 1 72 ? -2.397 10.526 4.929 1.00 81.69 72 PRO A CA 1
ATOM 576 C C . PRO A 1 72 ? -3.734 9.936 4.473 1.00 81.69 72 PRO A C 1
ATOM 578 O O . PRO A 1 72 ? -4.778 10.475 4.818 1.00 81.69 72 PRO A O 1
ATOM 581 N N . THR A 1 73 ? -3.712 8.824 3.735 1.00 79.31 73 THR A N 1
ATOM 582 C CA . THR A 1 73 ? -4.923 8.183 3.198 1.00 79.31 73 THR A CA 1
ATOM 583 C C . THR A 1 73 ? -5.845 7.642 4.295 1.00 79.31 73 THR A C 1
ATOM 585 O O . THR A 1 73 ? -7.053 7.597 4.101 1.00 79.31 73 THR A O 1
ATOM 588 N N . PHE A 1 74 ? -5.304 7.249 5.452 1.00 76.06 74 PHE A N 1
ATOM 589 C CA . PHE A 1 74 ? -6.095 6.695 6.558 1.00 76.06 74 PHE A CA 1
ATOM 590 C C . PHE A 1 74 ? -6.429 7.739 7.635 1.00 76.06 74 PHE A C 1
ATOM 592 O O . PHE A 1 74 ? -7.158 7.434 8.582 1.00 76.06 74 PHE A O 1
ATOM 599 N N . GLN A 1 75 ? -5.949 8.980 7.489 1.00 72.62 75 GLN A N 1
ATOM 600 C CA . GLN A 1 75 ? -6.275 10.069 8.406 1.00 72.62 75 GLN A CA 1
ATOM 601 C C . GLN A 1 75 ? -7.756 10.450 8.265 1.00 72.62 75 GLN A C 1
ATOM 603 O O . GLN A 1 75 ? -8.192 10.922 7.218 1.00 72.62 75 GLN A O 1
ATOM 608 N N . GLY A 1 76 ? -8.532 10.273 9.337 1.00 65.25 76 GLY A N 1
ATOM 609 C CA . GLY A 1 76 ? -9.958 10.627 9.378 1.00 65.25 76 GLY A CA 1
ATOM 610 C C . GLY A 1 76 ? -10.927 9.459 9.186 1.00 65.25 76 GLY A C 1
ATOM 611 O O . GLY A 1 76 ? -12.135 9.687 9.128 1.00 65.25 76 GLY A O 1
ATOM 612 N N . LEU A 1 77 ? -10.430 8.221 9.129 1.00 66.94 77 LEU A N 1
ATOM 613 C CA . LEU A 1 77 ? -11.289 7.043 9.166 1.00 66.94 77 LEU A CA 1
ATOM 614 C C . LEU A 1 77 ? -11.845 6.756 10.568 1.00 66.94 77 LEU A C 1
ATOM 616 O O . LEU A 1 77 ? -11.131 6.959 11.553 1.00 66.94 77 LEU A O 1
ATOM 620 N N . PRO A 1 78 ? -13.089 6.240 10.682 1.00 67.25 78 PRO A N 1
ATOM 621 C CA . PRO A 1 78 ? -13.548 5.635 11.928 1.00 67.25 78 PRO A CA 1
ATOM 622 C C . PRO A 1 78 ? -12.587 4.503 12.303 1.00 67.25 78 PRO A C 1
ATOM 624 O O . PRO A 1 78 ? -12.100 3.802 11.415 1.00 67.25 78 PRO A O 1
ATOM 627 N N . GLU A 1 79 ? -12.285 4.353 13.597 1.00 68.38 79 GLU A N 1
ATOM 628 C CA . GLU A 1 79 ? -11.253 3.428 14.079 1.00 68.38 79 GLU A CA 1
ATOM 629 C C . GLU A 1 79 ? -11.385 2.042 13.430 1.00 68.38 79 GLU A C 1
ATOM 631 O O . GLU A 1 79 ? -12.282 1.255 13.737 1.00 68.38 79 GLU A O 1
ATOM 636 N N . LEU A 1 80 ? -10.464 1.732 12.515 1.00 70.94 80 LEU A N 1
ATOM 637 C CA . LEU A 1 80 ? -10.354 0.403 11.935 1.00 70.94 80 LEU A CA 1
ATOM 638 C C . LEU A 1 80 ? -9.980 -0.576 13.045 1.00 70.94 80 LEU A C 1
ATOM 640 O O . LEU A 1 80 ? -9.036 -0.333 13.810 1.00 70.94 80 LEU A O 1
ATOM 644 N N . SER A 1 81 ? -10.675 -1.714 13.102 1.00 80.38 81 SER A N 1
ATOM 645 C CA . SER A 1 81 ? -10.306 -2.773 14.041 1.00 80.38 81 SER A CA 1
ATOM 646 C C . SER A 1 81 ? -8.829 -3.165 13.845 1.00 80.38 81 SER A C 1
ATOM 648 O O . SER A 1 81 ? -8.340 -3.169 12.707 1.00 80.38 81 SER A O 1
ATOM 650 N N . PRO A 1 82 ? -8.095 -3.508 14.919 1.00 77.38 82 PRO A N 1
ATOM 651 C CA . PRO A 1 82 ? -6.691 -3.905 14.809 1.00 77.38 82 PRO A CA 1
ATOM 652 C C . PRO A 1 82 ? -6.465 -5.055 13.814 1.00 77.38 82 PRO A C 1
ATOM 654 O O . PRO A 1 82 ? -5.485 -5.044 13.075 1.00 77.38 82 PRO A O 1
ATOM 657 N N . GLY A 1 83 ? -7.412 -5.998 13.725 1.00 80.00 83 GLY A N 1
ATOM 658 C CA . GLY A 1 83 ? -7.355 -7.103 12.765 1.00 80.00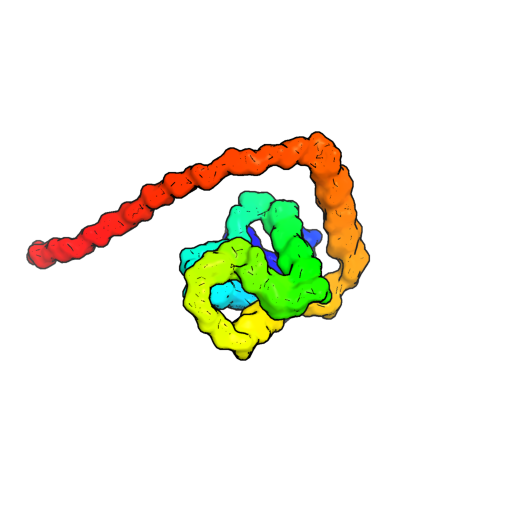 83 GLY A CA 1
ATOM 659 C C . GLY A 1 83 ? -7.501 -6.652 11.310 1.00 80.00 83 GLY A C 1
ATOM 660 O O . GLY A 1 83 ? -6.780 -7.138 10.443 1.00 80.00 83 GLY A O 1
ATOM 661 N N . ALA A 1 84 ? -8.372 -5.678 11.027 1.00 78.56 84 ALA A N 1
ATOM 662 C CA . ALA A 1 84 ? -8.495 -5.118 9.680 1.00 78.56 84 ALA A CA 1
ATOM 663 C C . ALA A 1 84 ? -7.214 -4.380 9.256 1.00 78.56 84 ALA A C 1
ATOM 665 O O . ALA A 1 84 ? -6.776 -4.520 8.115 1.00 78.56 84 ALA A O 1
ATOM 666 N N . ARG A 1 85 ? -6.572 -3.662 10.190 1.00 77.81 85 ARG A N 1
ATOM 667 C CA . ARG A 1 85 ? -5.260 -3.032 9.965 1.00 77.81 85 ARG A CA 1
ATOM 668 C C . ARG A 1 85 ? -4.174 -4.061 9.699 1.00 77.81 85 ARG A C 1
ATOM 670 O O . ARG A 1 85 ? -3.387 -3.875 8.779 1.00 77.81 85 ARG A O 1
ATOM 677 N N . GLU A 1 86 ? -4.148 -5.156 10.453 1.00 78.94 86 GLU A N 1
ATOM 678 C CA . GLU A 1 86 ? -3.178 -6.228 10.233 1.00 78.94 86 GLU A CA 1
ATOM 679 C C . GLU A 1 86 ? -3.348 -6.869 8.852 1.00 78.94 86 GLU A C 1
ATOM 681 O O . GLU A 1 86 ? -2.373 -7.037 8.121 1.00 78.94 86 GLU A O 1
ATOM 686 N N . VAL A 1 87 ? -4.583 -7.186 8.459 1.00 83.50 87 VAL A N 1
ATOM 687 C CA . VAL A 1 87 ? -4.863 -7.759 7.138 1.00 83.50 87 VAL A CA 1
ATOM 688 C C . VAL A 1 87 ? -4.434 -6.795 6.037 1.00 83.50 87 VAL A C 1
ATOM 690 O O . VAL A 1 87 ? -3.697 -7.194 5.137 1.00 83.50 87 VAL A O 1
ATOM 693 N N . LEU A 1 88 ? -4.818 -5.520 6.132 1.00 81.75 88 LEU A N 1
ATOM 694 C CA . LEU A 1 88 ? -4.446 -4.513 5.142 1.00 81.75 88 LEU A CA 1
ATOM 695 C C . LEU A 1 88 ? -2.926 -4.332 5.056 1.00 81.75 88 LEU A C 1
ATOM 697 O O . LEU A 1 88 ? -2.363 -4.318 3.962 1.00 81.75 88 LEU A O 1
ATOM 701 N N . ALA A 1 89 ? -2.250 -4.287 6.204 1.00 77.94 89 ALA A N 1
ATOM 702 C CA . ALA A 1 89 ? -0.801 -4.214 6.275 1.00 77.94 89 ALA A CA 1
ATOM 703 C C . ALA A 1 89 ? -0.129 -5.414 5.612 1.00 77.94 89 ALA A C 1
ATOM 705 O O . ALA A 1 89 ? 0.880 -5.244 4.942 1.00 77.94 89 ALA A O 1
ATOM 706 N N . ARG A 1 90 ? -0.685 -6.621 5.754 1.00 79.00 90 ARG A N 1
ATOM 707 C CA . ARG A 1 90 ? -0.140 -7.843 5.143 1.00 79.00 90 ARG A CA 1
ATOM 708 C C . ARG A 1 90 ? -0.396 -7.924 3.643 1.00 79.00 90 ARG A C 1
ATOM 710 O O . ARG A 1 90 ? 0.426 -8.497 2.935 1.00 79.00 90 ARG A O 1
ATOM 717 N N 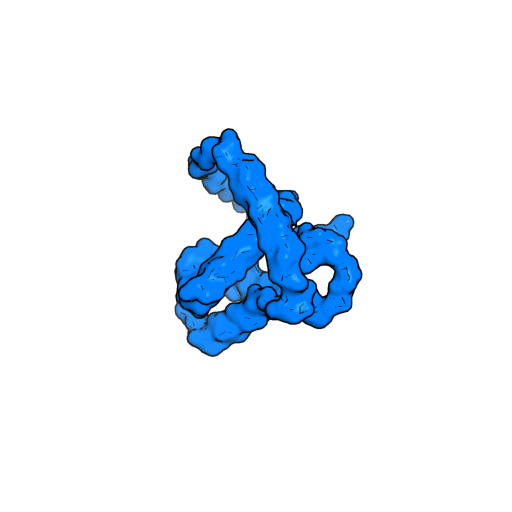. LEU A 1 91 ? -1.494 -7.348 3.162 1.00 81.38 91 LEU A N 1
ATOM 718 C CA . LEU A 1 91 ? -1.787 -7.233 1.730 1.00 81.38 91 LEU A CA 1
ATOM 719 C C . LEU A 1 91 ? -0.886 -6.195 1.051 1.00 81.38 91 LEU A C 1
ATOM 721 O O . LEU A 1 91 ? -0.412 -6.416 -0.059 1.00 81.38 91 LEU A O 1
ATOM 725 N N . LEU A 1 92 ? -0.611 -5.087 1.744 1.00 77.06 92 LEU A N 1
ATOM 726 C CA . LEU A 1 92 ? 0.308 -4.035 1.299 1.00 77.06 92 LEU A CA 1
ATOM 727 C C . LEU A 1 92 ? 1.777 -4.335 1.645 1.00 77.06 92 LEU A C 1
ATOM 729 O O . LEU A 1 92 ? 2.681 -3.625 1.205 1.00 77.06 92 LEU A O 1
ATOM 733 N N . ALA A 1 93 ? 2.056 -5.386 2.420 1.00 68.25 93 ALA A N 1
ATOM 734 C CA . ALA A 1 93 ? 3.415 -5.804 2.723 1.00 68.25 93 ALA A CA 1
ATOM 735 C C . ALA A 1 93 ? 4.048 -6.403 1.466 1.00 68.25 93 ALA A C 1
ATOM 737 O O . ALA A 1 93 ? 3.693 -7.490 1.007 1.00 68.25 93 ALA A O 1
ATOM 738 N N . ILE A 1 94 ? 5.038 -5.690 0.931 1.00 61.34 94 ILE A N 1
ATOM 739 C CA . ILE A 1 94 ? 5.875 -6.157 -0.173 1.00 61.34 94 ILE A CA 1
ATOM 740 C C . ILE A 1 94 ? 6.498 -7.489 0.232 1.00 61.34 94 ILE A C 1
ATOM 742 O O . ILE A 1 94 ? 7.303 -7.558 1.164 1.00 61.34 94 ILE A O 1
ATOM 746 N N . GLN A 1 95 ? 6.129 -8.551 -0.480 1.00 51.84 95 GLN A N 1
ATOM 747 C CA . GLN A 1 95 ? 6.651 -9.881 -0.217 1.00 51.84 95 GLN A CA 1
ATOM 748 C C . GLN A 1 95 ? 8.182 -9.871 -0.395 1.00 51.84 95 GLN A C 1
ATOM 750 O O . GLN A 1 95 ? 8.661 -9.527 -1.483 1.00 51.84 95 GLN A O 1
ATOM 755 N N . PRO A 1 96 ? 8.975 -10.262 0.623 1.00 50.97 96 PRO A N 1
ATOM 756 C CA . PRO A 1 96 ? 10.439 -10.233 0.543 1.00 50.97 96 PRO A CA 1
ATOM 757 C C . PRO A 1 96 ? 10.997 -11.093 -0.606 1.00 50.97 96 PRO A C 1
ATOM 759 O O . PRO A 1 96 ? 12.084 -10.833 -1.113 1.00 50.97 96 PRO A O 1
ATOM 762 N N . GLN A 1 97 ? 10.224 -12.073 -1.071 1.00 51.31 97 GLN A N 1
ATOM 763 C CA . GLN A 1 97 ? 10.552 -12.995 -2.157 1.00 51.31 97 GLN A CA 1
ATOM 764 C C . GLN A 1 97 ? 10.400 -12.434 -3.584 1.00 51.31 97 GLN A C 1
ATOM 766 O O . GLN A 1 97 ? 10.808 -13.106 -4.534 1.00 51.31 97 GLN A O 1
ATOM 771 N N . ALA A 1 98 ? 9.805 -11.253 -3.784 1.00 53.50 98 ALA A N 1
ATOM 772 C CA . ALA A 1 98 ? 9.522 -10.733 -5.132 1.00 53.50 98 ALA A CA 1
ATOM 773 C C . ALA A 1 98 ? 10.668 -9.887 -5.733 1.00 53.50 98 ALA A C 1
ATOM 775 O O . ALA A 1 98 ? 10.777 -9.742 -6.953 1.00 53.50 98 ALA A O 1
ATOM 776 N N . LEU A 1 99 ? 11.586 -9.375 -4.907 1.00 56.66 99 LEU A N 1
ATOM 777 C CA . LEU A 1 99 ? 12.691 -8.514 -5.336 1.00 56.66 99 LEU A CA 1
ATOM 778 C C . LEU A 1 99 ? 13.986 -8.935 -4.629 1.00 56.66 99 LEU A C 1
ATOM 780 O O . LEU A 1 99 ? 14.041 -8.859 -3.404 1.00 56.66 99 LEU A O 1
ATOM 784 N N . PRO A 1 100 ? 15.071 -9.286 -5.347 1.00 58.34 100 PRO A N 1
ATOM 785 C CA . PRO A 1 100 ? 16.404 -9.150 -4.785 1.00 58.34 100 PRO A CA 1
ATOM 786 C C . PRO A 1 100 ? 16.531 -7.701 -4.315 1.00 58.34 100 PRO A C 1
ATOM 788 O O . PRO A 1 100 ? 16.449 -6.779 -5.133 1.00 58.34 100 PRO A O 1
ATOM 791 N N . SER A 1 101 ? 16.670 -7.504 -3.002 1.00 61.88 101 SER A N 1
ATOM 792 C CA . SER A 1 101 ? 16.723 -6.194 -2.334 1.00 61.88 101 SER A CA 1
ATOM 793 C C . SER A 1 101 ? 17.635 -5.192 -3.050 1.00 61.88 101 SER A C 1
ATOM 795 O O . SER A 1 101 ? 17.356 -3.998 -3.049 1.00 61.88 101 SER A O 1
ATOM 797 N N . ILE A 1 102 ? 18.666 -5.691 -3.734 1.00 66.75 102 ILE A N 1
ATOM 798 C CA . ILE A 1 102 ? 19.661 -4.930 -4.482 1.00 66.75 102 ILE A CA 1
ATOM 799 C C . ILE A 1 102 ? 19.117 -4.103 -5.660 1.00 66.75 102 ILE A C 1
ATOM 801 O O . ILE A 1 102 ? 19.545 -2.965 -5.821 1.00 66.75 102 ILE A O 1
ATOM 805 N N . ILE A 1 103 ? 18.174 -4.607 -6.473 1.00 70.50 103 ILE A N 1
ATOM 806 C CA . ILE A 1 103 ? 17.673 -3.852 -7.647 1.00 70.50 103 ILE A CA 1
ATOM 807 C C . ILE A 1 103 ? 16.832 -2.667 -7.179 1.00 70.50 103 ILE A C 1
ATOM 809 O O . ILE A 1 103 ? 16.988 -1.541 -7.649 1.00 70.50 103 ILE A O 1
ATOM 813 N N . LEU A 1 104 ? 15.969 -2.931 -6.206 1.00 68.00 104 LEU A N 1
ATOM 814 C CA . LEU A 1 104 ? 15.126 -1.923 -5.594 1.00 68.00 104 LEU A CA 1
ATOM 815 C C . LEU A 1 104 ? 15.965 -0.885 -4.833 1.00 68.00 104 LEU A C 1
ATOM 817 O O . LEU A 1 104 ? 15.735 0.309 -4.985 1.00 68.00 104 LEU A O 1
ATOM 821 N N . ALA A 1 105 ? 16.971 -1.327 -4.069 1.00 68.81 105 ALA A N 1
ATOM 822 C CA . ALA A 1 105 ? 17.887 -0.439 -3.356 1.00 68.81 105 ALA A CA 1
ATOM 823 C C . ALA A 1 105 ? 18.690 0.451 -4.315 1.00 68.81 105 ALA A C 1
ATOM 825 O O . ALA A 1 105 ? 18.867 1.636 -4.042 1.00 68.81 105 ALA A O 1
ATOM 826 N N . ARG A 1 106 ? 19.126 -0.089 -5.460 1.00 76.19 106 ARG A N 1
ATOM 827 C CA . ARG A 1 106 ? 19.836 0.674 -6.491 1.00 76.19 106 ARG A CA 1
ATOM 828 C C . ARG A 1 106 ? 18.950 1.754 -7.114 1.00 76.19 106 ARG A C 1
ATOM 830 O O . ARG A 1 106 ? 19.328 2.921 -7.076 1.00 76.19 106 ARG A O 1
ATOM 837 N N . ARG A 1 107 ? 17.761 1.393 -7.615 1.00 74.25 107 ARG A N 1
ATOM 838 C CA . ARG A 1 107 ? 16.827 2.364 -8.218 1.00 74.25 107 ARG A CA 1
ATOM 839 C C . ARG A 1 107 ? 16.355 3.407 -7.200 1.00 74.25 107 ARG A C 1
ATOM 841 O O . ARG A 1 107 ? 16.246 4.584 -7.522 1.00 74.25 107 ARG A O 1
ATOM 848 N N . TRP A 1 108 ? 16.149 3.007 -5.945 1.00 68.00 108 TRP A N 1
ATOM 849 C CA . TRP A 1 108 ? 15.844 3.937 -4.855 1.00 68.00 108 TRP A CA 1
ATOM 850 C C . TRP A 1 108 ? 16.981 4.923 -4.579 1.00 68.00 108 TRP A C 1
ATOM 852 O O . TRP A 1 108 ? 16.743 6.119 -4.407 1.00 68.00 108 TRP A O 1
ATOM 862 N N . GLY A 1 109 ? 18.223 4.435 -4.580 1.00 74.50 109 GLY A N 1
ATOM 863 C CA . GLY A 1 109 ? 19.412 5.274 -4.486 1.00 74.50 109 GLY A CA 1
ATOM 864 C C . GLY A 1 109 ? 19.473 6.308 -5.610 1.00 74.50 109 GLY A C 1
ATOM 865 O O . GLY A 1 109 ? 19.698 7.484 -5.331 1.00 74.50 109 GLY A O 1
ATOM 866 N N . GLU A 1 110 ? 19.207 5.899 -6.852 1.00 78.50 110 GLU A N 1
ATOM 867 C CA . GLU A 1 110 ? 19.168 6.780 -8.029 1.00 78.50 110 GLU A CA 1
ATOM 868 C C . GLU A 1 110 ? 18.092 7.878 -7.881 1.00 78.50 110 GLU A C 1
ATOM 870 O O . GLU A 1 110 ? 18.391 9.061 -8.063 1.00 78.50 110 GLU A O 1
ATOM 875 N N . LEU A 1 111 ? 16.880 7.527 -7.427 1.00 71.69 111 LEU A N 1
ATOM 876 C CA . LEU A 1 111 ? 15.798 8.491 -7.171 1.00 71.69 111 LEU A CA 1
ATOM 877 C C . LEU A 1 111 ? 16.141 9.497 -6.059 1.00 71.69 111 LEU A C 1
ATOM 879 O O . LEU A 1 111 ? 15.864 10.691 -6.194 1.00 71.69 111 LEU A O 1
ATOM 883 N N . LYS A 1 112 ? 16.767 9.045 -4.962 1.00 68.94 112 LYS A N 1
ATOM 884 C CA . LYS A 1 112 ? 17.185 9.923 -3.852 1.00 68.94 112 LYS A CA 1
ATOM 885 C C . LYS A 1 112 ? 18.298 10.889 -4.270 1.00 68.94 112 LYS A C 1
ATOM 887 O O . LYS A 1 112 ? 18.278 12.047 -3.854 1.00 68.94 112 LYS A O 1
ATOM 892 N N . HIS A 1 113 ? 19.243 10.445 -5.101 1.00 62.09 113 HIS A N 1
ATOM 893 C CA . HIS A 1 113 ? 20.330 11.296 -5.597 1.00 62.09 113 HIS A CA 1
ATOM 894 C C . HIS A 1 113 ? 19.844 12.307 -6.645 1.00 62.09 113 HIS A C 1
ATOM 896 O O . HIS A 1 113 ? 20.269 13.459 -6.604 1.00 62.09 113 HIS A O 1
ATOM 902 N N . GLY A 1 114 ? 18.898 11.930 -7.513 1.00 57.28 114 GLY A N 1
ATOM 903 C CA . GLY A 1 114 ? 18.290 12.852 -8.481 1.00 57.28 114 GLY A CA 1
ATOM 904 C C . GLY A 1 114 ? 17.464 13.975 -7.839 1.00 57.28 114 GLY A C 1
ATOM 905 O O . GLY A 1 114 ? 17.364 15.068 -8.392 1.00 57.28 114 GLY A O 1
ATOM 906 N N . ARG A 1 115 ? 16.911 13.748 -6.639 1.00 56.31 115 ARG A N 1
ATOM 907 C CA . ARG A 1 115 ? 16.032 14.713 -5.955 1.00 56.31 115 ARG A CA 1
ATOM 908 C C . ARG A 1 115 ? 16.764 15.757 -5.096 1.00 56.31 115 ARG A C 1
ATOM 910 O O . ARG A 1 115 ? 16.161 16.772 -4.757 1.00 56.31 115 ARG A O 1
ATOM 917 N N . GLN A 1 116 ? 18.056 15.582 -4.786 1.00 50.47 116 GLN A N 1
ATOM 918 C CA . GLN A 1 116 ? 18.822 16.563 -3.988 1.00 50.47 116 GLN A CA 1
ATOM 919 C C . GLN A 1 116 ? 19.094 17.905 -4.707 1.00 50.47 116 GLN A C 1
ATOM 921 O O . GLN A 1 116 ? 19.572 18.844 -4.076 1.00 50.47 116 GLN A O 1
ATOM 926 N N . GLY A 1 117 ? 18.734 18.046 -5.990 1.00 45.59 117 GLY A N 1
ATOM 927 C CA . GLY A 1 117 ? 18.817 19.310 -6.739 1.00 45.59 117 GLY A CA 1
ATOM 928 C C . GLY A 1 117 ? 17.541 20.170 -6.745 1.00 45.59 117 GLY A C 1
ATOM 929 O O . GLY A 1 117 ? 17.563 21.287 -7.259 1.00 45.59 117 GLY A O 1
ATOM 930 N N . GLY A 1 118 ? 16.419 19.683 -6.202 1.00 43.34 118 GLY A N 1
ATOM 931 C CA . GLY A 1 118 ? 15.101 20.305 -6.366 1.00 43.34 118 GLY A CA 1
ATOM 932 C C . GLY A 1 118 ? 14.480 20.760 -5.051 1.00 43.34 118 GLY A C 1
ATOM 933 O O . GLY A 1 118 ? 13.910 19.966 -4.312 1.00 43.34 118 GLY A O 1
ATOM 934 N N . ARG A 1 119 ? 14.556 22.065 -4.782 1.00 35.75 119 ARG A N 1
ATOM 935 C CA . ARG A 1 119 ? 13.840 22.785 -3.719 1.00 35.75 119 ARG A CA 1
ATOM 936 C C . ARG A 1 119 ? 12.375 22.319 -3.605 1.00 35.75 119 ARG A C 1
ATOM 938 O O . ARG A 1 119 ? 11.572 22.581 -4.499 1.00 35.75 119 ARG A O 1
ATOM 945 N N . TRP A 1 120 ? 12.028 21.716 -2.467 1.00 35.94 120 TRP A N 1
ATOM 946 C CA . TRP A 1 120 ? 10.656 21.427 -2.039 1.00 35.94 120 TRP A CA 1
ATOM 947 C C . TRP A 1 120 ? 9.758 22.667 -2.200 1.00 35.94 120 TRP A C 1
ATOM 949 O O . TRP A 1 120 ? 9.952 23.670 -1.509 1.00 35.94 120 TRP A O 1
ATOM 959 N N . ARG A 1 121 ? 8.755 22.615 -3.087 1.00 35.62 121 ARG A N 1
ATOM 960 C CA . ARG A 1 121 ? 7.593 23.513 -3.014 1.00 35.62 121 ARG A CA 1
ATOM 961 C C . ARG A 1 121 ? 6.452 22.768 -2.343 1.00 35.62 121 ARG A C 1
ATOM 963 O O . ARG A 1 121 ? 5.780 21.948 -2.956 1.00 35.62 121 ARG A O 1
ATOM 970 N N . ALA A 1 122 ? 6.238 23.090 -1.076 1.00 39.59 122 ALA A N 1
ATOM 971 C CA . ALA A 1 122 ? 4.994 22.798 -0.396 1.00 39.59 122 ALA A CA 1
ATOM 972 C C . ALA A 1 122 ? 3.849 23.636 -0.999 1.00 39.59 122 ALA A C 1
ATOM 974 O O . ALA A 1 122 ? 3.986 24.848 -1.170 1.00 39.59 122 ALA A O 1
ATOM 975 N N . GLY A 1 123 ? 2.709 22.984 -1.246 1.00 41.19 123 GLY A N 1
ATOM 976 C CA . GLY A 1 123 ? 1.383 23.605 -1.253 1.00 41.19 123 GLY A CA 1
ATOM 977 C C . GLY A 1 123 ? 0.791 23.981 -2.615 1.00 41.19 123 GLY A C 1
ATOM 978 O O . GLY A 1 123 ? 1.107 25.029 -3.172 1.00 41.19 123 GLY A O 1
ATOM 979 N N . ARG A 1 124 ? -0.230 23.232 -3.051 1.00 35.56 124 ARG A N 1
ATOM 980 C CA . ARG A 1 124 ? -1.642 23.644 -2.910 1.00 35.56 124 ARG A CA 1
ATOM 981 C C . ARG A 1 124 ? -2.591 22.554 -3.418 1.00 35.56 124 ARG A C 1
ATOM 983 O O . ARG A 1 124 ? -2.506 22.135 -4.563 1.00 35.56 124 ARG A O 1
ATOM 990 N N . ARG A 1 125 ? -3.541 22.173 -2.557 1.00 45.56 125 ARG A N 1
ATOM 991 C CA . ARG A 1 125 ? -4.811 21.549 -2.948 1.00 45.56 125 ARG A CA 1
ATOM 992 C C . ARG A 1 125 ? -5.525 22.454 -3.955 1.00 45.56 125 ARG A C 1
ATOM 994 O O . ARG A 1 125 ? -5.705 23.63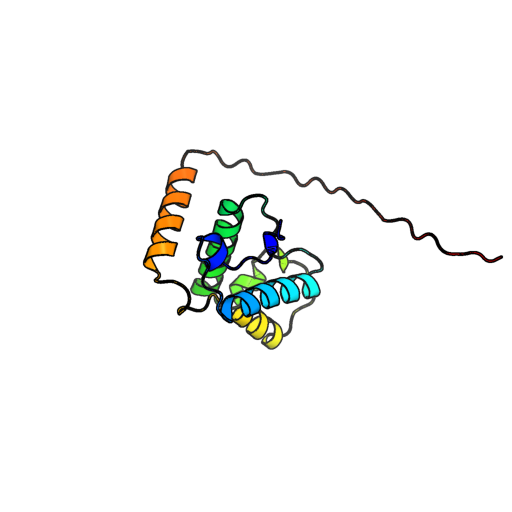7 -3.672 1.00 45.56 125 ARG A O 1
ATOM 1001 N N . ALA A 1 126 ? -6.006 21.873 -5.046 1.00 34.44 126 ALA A N 1
ATOM 1002 C CA . ALA A 1 126 ? -7.157 22.377 -5.778 1.00 34.44 126 ALA A CA 1
ATOM 1003 C C . ALA A 1 126 ? -8.166 21.233 -5.888 1.00 34.44 126 ALA A C 1
ATOM 1005 O O . ALA A 1 126 ? -8.088 20.363 -6.746 1.00 34.44 126 ALA A O 1
ATOM 1006 N N . SER A 1 127 ? -9.101 21.242 -4.947 1.00 43.78 127 SER A N 1
ATOM 1007 C CA . SER A 1 127 ? -10.397 20.594 -5.066 1.00 43.78 127 SER A CA 1
ATOM 1008 C C . SER A 1 127 ? -11.068 21.007 -6.378 1.00 43.78 127 SER A C 1
ATOM 1010 O O . SER A 1 127 ? -11.339 22.191 -6.573 1.00 43.78 127 SER A O 1
ATOM 1012 N N . SER A 1 128 ? -11.407 20.047 -7.234 1.00 35.03 128 SER A N 1
ATOM 1013 C CA . SER A 1 128 ? -12.471 20.223 -8.223 1.00 35.03 128 SER A CA 1
ATOM 1014 C C . SER A 1 128 ? -13.470 19.082 -8.075 1.00 35.03 128 SER A C 1
ATOM 1016 O O . SER A 1 128 ? -13.363 18.001 -8.642 1.00 35.03 128 SER A O 1
ATOM 1018 N N . SER A 1 129 ? -14.455 19.367 -7.225 1.00 39.81 129 SER A N 1
ATOM 1019 C CA . SER A 1 129 ? -15.788 18.789 -7.294 1.00 39.81 129 SER A CA 1
ATOM 1020 C C . SER A 1 129 ? -16.274 18.823 -8.743 1.00 39.81 129 SER A C 1
ATOM 1022 O O . SER A 1 129 ? -16.379 19.893 -9.336 1.00 39.81 129 SER A O 1
ATOM 1024 N N . THR A 1 130 ? -16.582 17.662 -9.311 1.00 38.16 130 THR A N 1
ATOM 1025 C CA . THR A 1 130 ? -17.574 17.569 -10.383 1.00 38.16 130 THR A CA 1
ATOM 1026 C C . THR A 1 130 ? -18.593 16.529 -9.954 1.00 38.16 130 THR A C 1
ATOM 1028 O O . THR A 1 130 ? -18.438 15.328 -10.168 1.00 38.16 130 THR A O 1
ATOM 1031 N N . ALA A 1 131 ? -19.629 17.022 -9.279 1.00 33.72 131 ALA A N 1
ATOM 1032 C CA . ALA A 1 131 ? -20.870 16.305 -9.069 1.00 33.72 131 ALA A CA 1
ATOM 1033 C C . ALA A 1 131 ? -21.409 15.823 -10.427 1.00 33.72 131 ALA A C 1
ATOM 1035 O O . ALA A 1 131 ? -21.618 16.616 -11.344 1.00 33.72 131 ALA A O 1
ATOM 1036 N N . ARG A 1 132 ? -21.636 14.514 -10.554 1.00 38.50 132 ARG A N 1
ATOM 1037 C CA . ARG A 1 132 ? -22.440 13.938 -11.635 1.00 38.50 132 ARG A CA 1
ATOM 1038 C C . ARG A 1 132 ? -23.914 14.234 -11.333 1.00 38.50 132 ARG A C 1
ATOM 1040 O O . ARG A 1 132 ? -24.380 13.799 -10.280 1.00 38.50 132 ARG A O 1
ATOM 1047 N N . PRO A 1 133 ? -24.666 14.930 -12.201 1.00 34.38 133 PRO A N 1
ATOM 1048 C CA . PRO A 1 133 ? -26.102 15.045 -12.009 1.00 34.38 133 PRO A CA 1
ATOM 1049 C C . PRO A 1 133 ? -26.774 13.697 -12.296 1.00 34.38 133 PRO A C 1
ATOM 1051 O O . PRO A 1 133 ? -26.663 13.134 -13.385 1.00 34.38 133 PRO A O 1
ATOM 1054 N N . VAL A 1 134 ? -27.469 13.194 -11.278 1.00 41.50 134 VAL A N 1
ATOM 1055 C CA . VAL A 1 134 ? -28.505 12.163 -11.371 1.00 41.50 134 VAL A CA 1
ATOM 1056 C C . VAL A 1 134 ? -29.608 12.689 -12.293 1.00 41.50 134 VAL A C 1
ATOM 1058 O O . VAL A 1 134 ? -30.288 13.655 -11.957 1.00 41.50 134 VAL A O 1
ATOM 1061 N N . LEU A 1 135 ? -29.785 12.070 -13.461 1.00 40.94 135 LEU A N 1
ATOM 1062 C CA . LEU A 1 135 ? -31.011 12.213 -14.244 1.00 40.94 135 LEU A CA 1
ATOM 1063 C C . LEU A 1 135 ? -31.954 11.082 -13.851 1.00 40.94 135 LEU A C 1
ATOM 1065 O O . LEU A 1 135 ? -31.908 9.974 -14.381 1.00 40.94 135 LEU A O 1
ATOM 1069 N N . GLU A 1 136 ? -32.791 11.388 -12.868 1.00 38.06 136 GLU A N 1
ATOM 1070 C CA . GLU A 1 136 ? -33.926 10.577 -12.473 1.00 38.06 136 GLU A CA 1
ATOM 1071 C C . GLU A 1 136 ? -35.153 10.956 -13.322 1.00 38.06 136 GLU A C 1
ATOM 1073 O O . GLU A 1 136 ? -35.632 12.083 -13.277 1.00 38.06 136 GLU A O 1
ATOM 1078 N N . GLN A 1 137 ? -35.651 9.953 -14.054 1.00 40.47 137 GLN A N 1
ATOM 1079 C CA . GLN A 1 137 ? -37.050 9.703 -14.435 1.00 40.47 137 GLN A CA 1
ATOM 1080 C C . GLN A 1 137 ? -37.799 10.685 -15.357 1.00 40.47 137 GLN A C 1
ATOM 1082 O O . GLN A 1 137 ? -38.067 11.833 -15.018 1.00 40.47 137 GLN A O 1
ATOM 1087 N N . ARG A 1 138 ? -38.395 10.117 -16.418 1.00 39.78 138 ARG A N 1
ATOM 1088 C CA . ARG A 1 138 ? -39.838 9.761 -16.537 1.00 39.78 138 ARG A CA 1
ATOM 1089 C C . ARG A 1 138 ? -40.064 9.169 -17.948 1.00 39.78 138 ARG A C 1
ATOM 1091 O O . ARG A 1 138 ? -39.519 9.694 -18.905 1.00 39.78 138 ARG A O 1
ATOM 1098 N N . ARG A 1 139 ? -40.657 7.971 -18.110 1.00 39.19 139 ARG A N 1
ATOM 1099 C CA . ARG A 1 139 ? -42.122 7.755 -18.259 1.00 39.19 139 ARG A CA 1
ATOM 1100 C C . ARG A 1 139 ? -42.689 8.838 -19.201 1.00 39.19 139 ARG A C 1
ATOM 1102 O O . ARG A 1 139 ? -42.850 9.965 -18.752 1.00 39.19 139 ARG A O 1
ATOM 1109 N N . TRP A 1 140 ? -42.887 8.607 -20.494 1.00 43.69 140 TRP A N 1
ATOM 1110 C CA . TRP A 1 140 ? -43.785 7.654 -21.155 1.00 43.69 140 TRP A CA 1
ATOM 1111 C C . TRP A 1 140 ? -43.345 7.436 -22.601 1.00 43.69 140 TRP A C 1
ATOM 1113 O O . TRP A 1 140 ? -42.831 8.413 -23.189 1.00 43.69 140 TRP A O 1
#

Foldseek 3Di:
DDPLLLADLCVLLVDPDDDVLSVLSSVLQVLLCVQQVDGLDDDPDSLVSNVVLVVLQVLCVVPNLVSLVPRPSNPPGDDDDPVSSNSSSVSSHRDPPSDPVVSSVVSVVVSVVVCVVDDDDDDDDDDDDDDDDDPDDDDD